Protein AF-A0A0A0LK55-F1 (afdb_monomer_lite)

InterPro domains:
  IPR020101 Cytochrome b-c1 complex subunit 8, plants [PF10890] (1-71)
  IPR020101 Cytochrome b-c1 complex subunit 8, plants [PTHR34559] (1-92)
  IPR036642 Cytochrome b-c1 complex subunit 8 superfamily [G3DSA:1.20.5.210] (2-75)

Organism: Cucumis sativus (NCBI:txid3659)

Structure (mmCIF, N/CA/C/O backbone):
data_AF-A0A0A0LK55-F1
#
_entry.id   AF-A0A0A0LK55-F1
#
loop_
_atom_site.group_PDB
_atom_site.id
_atom_site.type_symbol
_atom_site.label_atom_id
_atom_site.label_alt_id
_atom_site.label_comp_id
_atom_site.label_asym_id
_atom_site.label_entity_id
_atom_site.label_seq_id
_atom_site.pdbx_PDB_ins_code
_atom_site.Cartn_x
_atom_site.Cartn_y
_atom_site.Cartn_z
_atom_site.occupancy
_atom_site.B_iso_or_equiv
_atom_site.auth_seq_id
_atom_site.auth_comp_id
_atom_site.auth_asym_id
_atom_site.auth_atom_id
_atom_site.pdbx_PDB_model_num
ATOM 1 N N . MET A 1 1 ? -29.535 18.778 6.881 1.00 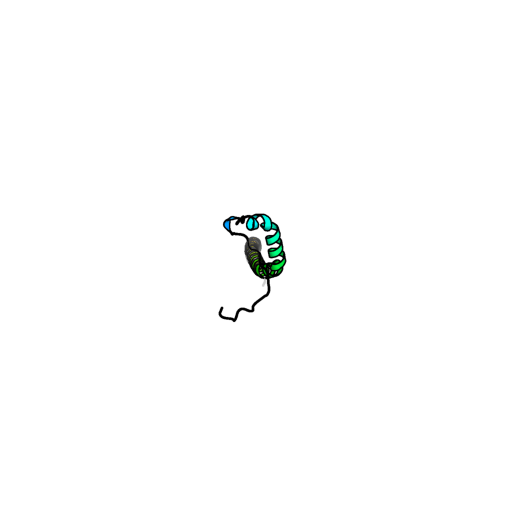51.69 1 MET A N 1
ATOM 2 C CA . MET A 1 1 ? -30.158 17.448 7.071 1.00 51.69 1 MET A CA 1
ATOM 3 C C . MET A 1 1 ? -31.466 17.625 7.838 1.00 51.69 1 MET A C 1
ATOM 5 O O . MET A 1 1 ? -31.430 17.706 9.052 1.00 51.69 1 MET A O 1
ATOM 9 N N . GLY A 1 2 ? -32.597 17.781 7.145 1.00 60.50 2 GLY A N 1
ATOM 10 C CA . GLY A 1 2 ? -33.902 18.103 7.753 1.00 60.50 2 GLY A CA 1
ATOM 11 C C . GLY A 1 2 ? -34.916 16.962 7.660 1.00 60.50 2 GLY A C 1
ATOM 12 O O . GLY A 1 2 ? -36.059 17.197 7.293 1.00 60.50 2 GLY A O 1
ATOM 13 N N . LYS A 1 3 ? -34.494 15.715 7.893 1.00 73.94 3 LYS A N 1
ATOM 14 C CA . LYS A 1 3 ? -35.402 14.556 7.896 1.00 73.94 3 LYS A CA 1
ATOM 15 C C . LYS A 1 3 ? -35.888 14.303 9.322 1.00 73.94 3 LYS A C 1
ATOM 17 O O . LYS A 1 3 ? -35.091 14.403 10.253 1.00 73.94 3 LYS A O 1
ATOM 22 N N . GLN A 1 4 ? -37.174 13.981 9.469 1.00 79.94 4 GLN A N 1
ATOM 23 C CA . GLN A 1 4 ? -37.812 13.681 10.752 1.00 79.94 4 GLN A CA 1
ATOM 24 C C . GLN A 1 4 ? -36.985 12.630 11.519 1.00 79.94 4 GLN A C 1
ATOM 26 O O . GLN A 1 4 ? -36.777 11.532 10.991 1.00 79.94 4 GLN A O 1
ATOM 31 N N . PRO A 1 5 ? -36.485 12.933 12.729 1.00 79.69 5 PRO A N 1
ATOM 32 C CA . PRO A 1 5 ? -35.711 11.968 13.495 1.00 79.69 5 PRO A CA 1
ATOM 33 C C . PRO A 1 5 ? -36.614 10.811 13.934 1.00 79.69 5 PRO A C 1
ATOM 35 O O . PRO A 1 5 ? -37.642 11.011 14.585 1.00 79.69 5 PRO A O 1
ATOM 38 N N . VAL A 1 6 ? -36.224 9.588 13.577 1.00 85.06 6 VAL A N 1
ATOM 39 C CA . VAL A 1 6 ? -36.891 8.363 14.031 1.00 85.06 6 VAL A CA 1
ATOM 40 C C . VAL A 1 6 ? -36.519 8.134 15.495 1.00 85.06 6 VAL A C 1
ATOM 42 O O . VAL A 1 6 ? -35.340 8.032 15.835 1.00 85.06 6 VAL A O 1
ATOM 45 N N . ARG A 1 7 ? -37.518 8.087 16.384 1.00 80.69 7 ARG A N 1
ATOM 46 C CA . ARG A 1 7 ? -37.291 7.871 17.819 1.00 80.69 7 ARG A CA 1
ATOM 47 C C . ARG A 1 7 ? -36.903 6.417 18.074 1.00 80.69 7 ARG A C 1
ATOM 49 O O . ARG A 1 7 ? -37.715 5.520 17.877 1.00 80.69 7 ARG A O 1
ATOM 56 N N . MET A 1 8 ? -35.675 6.199 18.538 1.00 86.06 8 MET A N 1
ATOM 57 C CA . MET A 1 8 ? -35.177 4.881 18.935 1.00 86.06 8 MET A CA 1
ATOM 58 C C . MET A 1 8 ? -35.250 4.732 20.457 1.00 86.06 8 MET A C 1
ATOM 60 O O . MET A 1 8 ? -34.848 5.634 21.191 1.00 86.06 8 MET A O 1
ATOM 64 N N . LYS A 1 9 ? -35.768 3.600 20.945 1.00 84.00 9 LYS A N 1
ATOM 65 C CA . LYS A 1 9 ? -35.717 3.249 22.371 1.00 84.00 9 LYS A CA 1
ATOM 66 C C . LYS A 1 9 ? -34.337 2.666 22.681 1.00 84.00 9 LYS A C 1
ATOM 68 O O . LYS A 1 9 ? -34.135 1.466 22.532 1.00 84.00 9 LYS A O 1
ATOM 73 N N . ALA A 1 10 ? -33.397 3.518 23.078 1.00 86.00 10 ALA A N 1
ATOM 74 C CA . ALA A 1 10 ? -32.060 3.112 23.500 1.00 86.00 10 ALA A CA 1
ATOM 75 C C . ALA A 1 10 ? -31.652 3.861 24.772 1.00 86.00 10 ALA A C 1
ATOM 77 O O . ALA A 1 10 ? -31.962 5.041 24.932 1.00 86.00 10 ALA A O 1
ATOM 78 N N . VAL A 1 11 ? -30.947 3.169 25.663 1.00 87.38 11 VAL A N 1
ATOM 79 C CA . VAL A 1 11 ? -30.311 3.772 26.837 1.00 87.38 11 VAL A CA 1
ATOM 80 C C . VAL A 1 11 ? -28.843 3.988 26.488 1.00 87.38 11 VAL A C 1
ATOM 82 O O . VAL A 1 11 ? -28.141 3.032 26.167 1.00 87.38 11 VAL A O 1
ATOM 85 N N . VAL A 1 12 ? -28.391 5.242 26.506 1.00 85.50 12 VAL A N 1
ATOM 86 C CA . VAL A 1 12 ? -27.007 5.608 26.180 1.00 85.50 12 VAL A CA 1
ATOM 87 C C . VAL A 1 12 ? -26.335 6.126 27.442 1.00 85.50 12 VAL A C 1
ATOM 89 O O . VAL A 1 12 ? -26.733 7.156 27.983 1.00 85.50 12 VAL A O 1
ATOM 92 N N . TYR A 1 13 ? -25.308 5.415 27.899 1.00 88.44 13 TYR A N 1
ATOM 93 C CA . TYR A 1 13 ? -24.445 5.864 28.985 1.00 88.44 13 TYR A CA 1
ATOM 94 C C . TYR A 1 13 ? -23.269 6.637 28.393 1.00 88.44 13 TYR A C 1
ATOM 96 O O . TYR A 1 13 ? -22.571 6.136 27.512 1.00 88.44 13 TYR A O 1
ATOM 104 N N . ALA A 1 14 ? -23.049 7.857 28.874 1.00 84.69 14 ALA A N 1
ATOM 105 C CA . ALA A 1 14 ? -21.940 8.701 28.455 1.00 84.69 14 ALA A CA 1
ATOM 106 C C . ALA A 1 14 ? -21.161 9.186 29.680 1.00 84.69 14 ALA A C 1
ATOM 108 O O . ALA A 1 14 ? -21.740 9.440 30.735 1.00 84.69 14 ALA A O 1
ATOM 109 N N . LEU A 1 15 ? -19.844 9.319 29.521 1.00 86.38 15 LEU A N 1
ATOM 110 C CA . LEU A 1 15 ? -18.957 9.885 30.533 1.00 86.38 15 LEU A CA 1
ATOM 111 C C . LEU A 1 15 ? -18.588 11.320 30.145 1.00 86.38 15 LEU A C 1
ATOM 113 O O . LEU A 1 15 ? -18.508 11.640 28.958 1.00 86.38 15 LEU A O 1
ATOM 117 N N . SER A 1 16 ? -18.337 12.171 31.140 1.00 87.94 16 SER A N 1
ATOM 118 C CA . SER A 1 16 ? -17.879 13.542 30.902 1.00 87.94 16 SER A CA 1
ATOM 119 C C . SER A 1 16 ? -16.559 13.544 30.115 1.00 87.94 16 SER A C 1
ATOM 121 O O . SER A 1 16 ? -15.640 12.803 30.483 1.00 87.94 16 SER A O 1
ATOM 123 N N . PRO A 1 17 ? -16.415 14.390 29.076 1.00 78.56 17 PRO A N 1
ATOM 124 C CA . PRO A 1 17 ? -15.214 14.420 28.238 1.00 78.56 17 PRO A CA 1
ATOM 125 C C . PRO A 1 17 ? -13.950 14.809 29.019 1.00 78.56 17 PRO A C 1
ATOM 127 O O . PRO A 1 17 ? -12.848 14.464 28.609 1.00 78.56 17 PRO A O 1
ATOM 130 N N . PHE A 1 18 ? -14.093 15.461 30.178 1.00 82.62 18 PHE A N 1
ATOM 131 C CA . PHE A 1 18 ? -12.978 15.826 31.060 1.00 82.62 18 PHE A CA 1
ATOM 132 C C . PHE A 1 18 ? -12.427 14.653 31.884 1.00 82.62 18 PHE A C 1
ATOM 134 O O . PHE A 1 18 ? -11.345 14.758 32.451 1.00 82.62 18 PHE A O 1
ATOM 141 N N . GLN A 1 19 ? -13.160 13.537 31.955 1.00 81.12 19 GLN A N 1
ATOM 142 C CA . GLN A 1 19 ? -12.739 12.311 32.644 1.00 81.12 19 GLN A CA 1
ATOM 143 C C . GLN A 1 19 ? -12.225 11.241 31.669 1.00 81.12 19 GLN A C 1
ATOM 145 O O . GLN A 1 19 ? -11.719 10.201 32.087 1.00 81.12 19 GLN A O 1
ATOM 150 N N . GLN A 1 20 ? -12.352 11.479 30.362 1.00 83.94 20 GLN A N 1
ATOM 151 C CA . GLN A 1 20 ? -11.928 10.554 29.319 1.00 83.94 20 GLN A CA 1
ATOM 152 C C . GLN A 1 20 ? -10.513 10.889 28.845 1.00 83.94 20 GLN A C 1
ATOM 154 O O . GLN A 1 20 ? -10.158 12.044 28.615 1.00 83.94 20 GLN A O 1
ATOM 159 N N . LYS A 1 21 ? -9.685 9.863 28.644 1.00 76.00 21 LYS A N 1
ATOM 160 C CA . LYS A 1 21 ? -8.320 10.042 28.142 1.00 76.00 21 LYS A CA 1
ATOM 161 C C . LYS A 1 21 ? -8.337 10.242 26.620 1.00 76.00 21 LYS A C 1
ATOM 163 O O . LYS A 1 21 ? -8.287 9.274 25.863 1.00 76.00 21 LYS A O 1
ATOM 168 N N . ILE A 1 22 ? -8.370 11.510 26.205 1.00 72.56 22 ILE A N 1
ATOM 169 C CA . ILE A 1 22 ? -8.627 12.002 24.834 1.00 72.56 22 ILE A CA 1
ATOM 170 C C . ILE A 1 22 ? -7.715 11.365 23.763 1.00 72.56 22 ILE A C 1
ATOM 172 O O . ILE A 1 22 ? -8.152 11.144 22.638 1.00 72.56 22 ILE A O 1
ATOM 176 N N . MET A 1 23 ? -6.461 11.028 24.092 1.00 75.69 23 MET A N 1
ATOM 177 C CA . MET A 1 23 ? -5.453 10.638 23.087 1.00 75.69 23 MET A CA 1
ATOM 178 C C . MET A 1 23 ? -5.015 9.164 23.109 1.00 75.69 23 MET A C 1
ATOM 180 O O . MET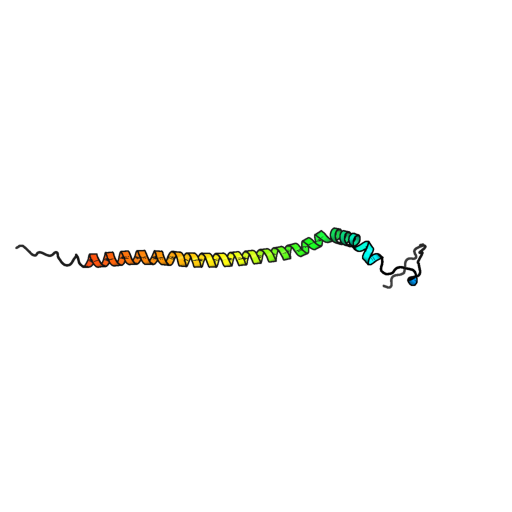 A 1 23 ? -4.153 8.775 22.323 1.00 75.69 23 MET A O 1
ATOM 184 N N . SER A 1 24 ? -5.585 8.309 23.965 1.00 71.81 24 SER A N 1
ATOM 185 C CA . SER A 1 24 ? -5.112 6.910 24.088 1.00 71.81 24 SER A CA 1
ATOM 186 C C . SER A 1 24 ? -5.388 6.064 22.844 1.00 71.81 24 SER A C 1
ATOM 188 O O . SER A 1 24 ? -4.569 5.231 22.466 1.00 71.81 24 SER A O 1
ATOM 190 N N . GLY A 1 25 ? -6.538 6.283 22.200 1.00 70.69 25 GLY A N 1
ATOM 191 C CA . GLY A 1 25 ? -6.996 5.470 21.068 1.00 70.69 25 GLY A CA 1
ATOM 192 C C . GLY A 1 25 ? -6.264 5.740 19.750 1.00 70.69 25 GLY A C 1
ATOM 193 O O . GLY A 1 25 ? -6.444 4.996 18.785 1.00 70.69 25 GLY A O 1
ATOM 194 N N . LEU A 1 26 ? -5.448 6.799 19.683 1.00 72.12 26 LEU A N 1
ATOM 195 C CA . LEU A 1 26 ? -4.651 7.089 18.492 1.00 72.12 26 LEU A CA 1
ATOM 196 C C . LEU A 1 26 ? -3.360 6.264 18.470 1.00 72.12 26 LEU A C 1
ATOM 198 O O . LEU A 1 26 ? -2.978 5.784 17.413 1.00 72.12 26 LEU A O 1
ATOM 202 N N . TRP A 1 27 ? -2.736 6.045 19.631 1.00 75.25 27 TRP A N 1
ATOM 203 C CA . TRP A 1 27 ? -1.453 5.344 19.727 1.00 75.25 27 TRP A CA 1
ATOM 204 C C . TRP A 1 27 ? -1.595 3.838 19.966 1.00 75.25 27 TRP A C 1
ATOM 206 O O . TRP A 1 27 ? -0.856 3.057 19.374 1.00 75.25 27 TRP A O 1
ATOM 216 N N . ASN A 1 28 ? -2.577 3.418 20.769 1.00 71.62 28 ASN A N 1
ATOM 217 C CA . ASN A 1 28 ? -2.757 2.003 21.114 1.00 71.62 28 ASN A CA 1
ATOM 218 C C . ASN A 1 28 ? -3.317 1.157 19.955 1.00 71.62 28 ASN A C 1
ATOM 220 O O . ASN A 1 28 ? -3.019 -0.030 19.869 1.00 71.62 28 ASN A O 1
ATOM 224 N N . ASP A 1 29 ? -4.067 1.767 19.031 1.00 72.44 29 ASP A N 1
ATOM 225 C CA . ASP A 1 29 ? -4.749 1.051 17.941 1.00 72.44 29 ASP A CA 1
ATOM 226 C C . ASP A 1 29 ? -4.090 1.239 16.567 1.00 72.44 29 ASP A C 1
ATOM 228 O O . ASP A 1 29 ? -4.671 0.864 15.548 1.00 72.44 29 ASP A O 1
ATOM 232 N N . LEU A 1 30 ? -2.902 1.849 16.500 1.00 75.69 30 LEU A N 1
ATOM 233 C CA . LEU A 1 30 ? -2.226 2.150 15.232 1.00 75.69 30 LEU A CA 1
ATOM 234 C C . LEU A 1 30 ? -2.022 0.887 14.395 1.00 75.69 30 LEU A C 1
ATOM 236 O O . LEU A 1 30 ? -2.460 0.833 13.250 1.00 75.69 30 LEU A O 1
ATOM 240 N N . SER A 1 31 ? -1.425 -0.149 14.986 1.00 74.75 31 SER A N 1
ATOM 241 C CA . SER A 1 31 ? -1.126 -1.401 14.281 1.00 74.75 31 SER A CA 1
ATOM 242 C C . SER A 1 31 ? -2.397 -2.100 13.775 1.00 74.75 31 SER A C 1
ATOM 244 O O . SER A 1 31 ? -2.485 -2.465 12.602 1.00 74.75 31 SER A O 1
ATOM 246 N N . GLY A 1 32 ? -3.434 -2.190 14.618 1.00 76.62 32 GLY A N 1
ATOM 247 C CA . GLY A 1 32 ? -4.716 -2.794 14.240 1.00 76.62 32 GLY A CA 1
ATOM 248 C C . GLY A 1 32 ? -5.441 -2.018 13.135 1.00 76.62 32 GLY A C 1
ATOM 249 O O . GLY A 1 32 ? -5.910 -2.609 12.162 1.00 76.62 32 GLY A O 1
ATOM 250 N N . LYS A 1 33 ? -5.473 -0.681 13.225 1.00 75.81 33 LYS A N 1
ATOM 251 C CA . LYS A 1 33 ? -6.097 0.190 12.213 1.00 75.81 33 LYS A CA 1
ATOM 252 C C . LYS A 1 33 ? -5.327 0.195 10.893 1.00 75.81 33 LYS A C 1
ATOM 254 O O . LYS A 1 33 ? -5.948 0.294 9.838 1.00 75.81 33 LYS A O 1
ATOM 259 N N . ILE A 1 34 ? -4.001 0.074 10.929 1.00 80.25 34 ILE A N 1
ATOM 260 C CA . ILE A 1 34 ? -3.167 -0.057 9.728 1.00 80.25 34 ILE A CA 1
ATOM 261 C C . ILE A 1 34 ? -3.455 -1.388 9.033 1.00 80.25 34 ILE A C 1
ATOM 263 O O . ILE A 1 34 ? -3.696 -1.394 7.829 1.00 80.25 34 ILE A O 1
ATOM 267 N N . HIS A 1 35 ? -3.495 -2.499 9.774 1.00 75.44 35 HIS A N 1
ATOM 268 C CA . HIS A 1 35 ? -3.786 -3.808 9.190 1.00 75.44 35 HIS A CA 1
ATOM 269 C C . HIS A 1 35 ? -5.171 -3.850 8.532 1.00 75.44 35 HIS A C 1
ATOM 271 O O . HIS A 1 35 ? -5.310 -4.325 7.406 1.00 75.44 35 HIS A O 1
ATOM 277 N N . HIS A 1 36 ? -6.180 -3.272 9.186 1.00 76.62 36 HIS A N 1
ATOM 278 C CA . HIS A 1 36 ? -7.527 -3.148 8.631 1.00 76.62 36 HIS A CA 1
ATOM 279 C C . HIS A 1 36 ? -7.546 -2.308 7.345 1.00 76.62 36 HIS A C 1
ATOM 281 O O . HIS A 1 36 ? -8.065 -2.738 6.325 1.00 76.62 36 HIS A O 1
ATOM 287 N N . LYS A 1 37 ? -6.890 -1.141 7.338 1.00 79.62 37 LYS A N 1
ATOM 288 C CA . LYS A 1 37 ? -6.837 -0.270 6.152 1.00 79.62 37 LYS A CA 1
ATOM 289 C C . LYS A 1 37 ? -6.064 -0.882 4.989 1.00 79.62 37 LYS A C 1
ATOM 291 O O . LYS A 1 37 ? -6.435 -0.688 3.838 1.00 79.62 37 LYS A O 1
ATOM 296 N N . ILE A 1 38 ? -4.988 -1.611 5.268 1.00 79.69 38 ILE A N 1
ATOM 297 C CA . ILE A 1 38 ? -4.209 -2.281 4.225 1.00 79.69 38 ILE A CA 1
ATOM 298 C C . ILE A 1 38 ? -5.003 -3.463 3.664 1.00 79.69 38 ILE A C 1
ATOM 300 O O . ILE A 1 38 ? -5.117 -3.582 2.449 1.00 79.69 38 ILE A O 1
ATOM 304 N N . SER A 1 39 ? -5.594 -4.302 4.517 1.00 76.50 39 SER A N 1
ATOM 305 C CA . SER A 1 39 ? -6.363 -5.475 4.073 1.00 76.50 39 SER A CA 1
ATOM 306 C C . SER A 1 39 ? -7.654 -5.122 3.329 1.00 76.50 39 SER A C 1
ATOM 308 O O . SER A 1 39 ? -8.046 -5.859 2.430 1.00 76.50 39 SER A O 1
ATOM 310 N N . GLU A 1 40 ? -8.282 -3.982 3.617 1.00 77.25 40 GLU A N 1
ATOM 311 C CA . GLU A 1 40 ? -9.478 -3.537 2.891 1.00 77.25 40 GLU A CA 1
ATOM 312 C C . GLU A 1 40 ? -9.157 -2.840 1.565 1.00 77.25 40 GLU A C 1
ATOM 314 O O . GLU A 1 40 ? -9.918 -2.951 0.605 1.00 77.25 40 GLU A O 1
ATOM 319 N N . ASN A 1 41 ? -8.029 -2.127 1.477 1.00 84.06 41 ASN A N 1
ATOM 320 C CA . ASN A 1 41 ? -7.721 -1.274 0.327 1.00 84.06 41 ASN A CA 1
ATOM 321 C C . ASN A 1 41 ? -6.568 -1.771 -0.556 1.00 84.06 41 ASN A C 1
ATOM 323 O O . ASN A 1 41 ? -6.252 -1.095 -1.538 1.00 84.06 41 ASN A O 1
ATOM 327 N N . TRP A 1 42 ? -5.942 -2.919 -0.270 1.00 86.69 42 TRP A N 1
ATOM 328 C CA . TRP A 1 42 ? -4.776 -3.386 -1.038 1.00 86.69 42 TRP A CA 1
ATOM 329 C C . TRP A 1 42 ? -5.069 -3.553 -2.532 1.00 86.69 42 TRP A C 1
ATOM 331 O O . TRP A 1 42 ? -4.222 -3.203 -3.349 1.00 86.69 42 TRP A O 1
ATOM 341 N N . ILE A 1 43 ? -6.265 -4.031 -2.904 1.00 86.06 43 ILE A N 1
ATOM 342 C CA . ILE A 1 43 ? -6.621 -4.237 -4.314 1.00 86.06 43 ILE A CA 1
ATOM 343 C C . ILE A 1 43 ? -6.748 -2.896 -5.047 1.00 86.06 43 ILE A C 1
ATOM 345 O O . ILE A 1 43 ? -6.257 -2.742 -6.163 1.00 86.06 43 ILE A O 1
ATOM 349 N N . SER A 1 44 ? -7.335 -1.894 -4.387 1.00 84.81 44 SER A N 1
ATOM 350 C CA . SER A 1 44 ? -7.461 -0.536 -4.915 1.00 84.81 44 SER A CA 1
ATOM 351 C C . SER A 1 44 ? -6.095 0.141 -5.016 1.00 84.81 44 SER A C 1
ATOM 353 O O . SER A 1 44 ? -5.819 0.829 -5.995 1.00 84.81 44 SER A O 1
ATOM 355 N N . ALA A 1 45 ? -5.215 -0.085 -4.037 1.00 87.62 45 ALA A N 1
ATOM 356 C CA . ALA A 1 45 ? -3.845 0.412 -4.066 1.00 87.62 45 ALA A CA 1
ATOM 357 C C . ALA A 1 45 ? -3.038 -0.231 -5.204 1.00 87.62 45 ALA A C 1
ATOM 359 O O . ALA A 1 45 ? -2.370 0.479 -5.952 1.00 87.62 45 ALA A O 1
ATOM 360 N N . ALA A 1 46 ? -3.146 -1.549 -5.385 1.00 89.19 46 ALA A N 1
ATOM 361 C CA . ALA A 1 46 ? -2.497 -2.261 -6.479 1.00 89.19 46 ALA A CA 1
ATOM 362 C C . ALA A 1 46 ? -2.977 -1.732 -7.837 1.00 89.19 46 ALA A C 1
ATOM 364 O O . ALA A 1 46 ? -2.161 -1.343 -8.664 1.00 89.19 46 ALA A O 1
ATOM 365 N N . LEU A 1 47 ? -4.290 -1.604 -8.037 1.00 90.75 47 LEU A N 1
ATOM 366 C CA . LEU A 1 47 ? -4.857 -1.142 -9.303 1.00 90.75 47 LEU A CA 1
ATOM 367 C C . LEU A 1 47 ? -4.412 0.281 -9.686 1.00 90.75 47 LEU A C 1
ATOM 369 O O . LEU A 1 47 ? -4.254 0.572 -10.870 1.00 90.75 47 LEU A O 1
ATOM 373 N N . LEU A 1 48 ? -4.158 1.149 -8.704 1.00 91.25 48 LEU A N 1
ATOM 374 C CA . LEU A 1 48 ? -3.632 2.495 -8.946 1.00 91.25 48 LEU A CA 1
ATOM 375 C C . LEU A 1 48 ? -2.113 2.515 -9.175 1.00 91.25 48 LEU A C 1
ATOM 377 O O . LEU A 1 48 ? -1.632 3.253 -10.033 1.00 91.25 48 LEU A O 1
ATOM 381 N N . ILE A 1 49 ? -1.347 1.718 -8.427 1.00 94.19 49 ILE A N 1
ATOM 382 C CA . ILE A 1 49 ? 0.124 1.748 -8.462 1.00 94.19 49 ILE A CA 1
ATOM 383 C C . ILE A 1 49 ? 0.676 0.947 -9.650 1.00 94.19 49 ILE A C 1
ATOM 385 O O . ILE A 1 49 ? 1.654 1.366 -10.273 1.00 94.19 49 ILE A O 1
ATOM 389 N N . THR A 1 50 ? 0.046 -0.171 -10.015 1.00 94.31 50 THR A N 1
ATOM 390 C CA . THR A 1 50 ? 0.474 -1.054 -11.110 1.00 94.31 50 THR A CA 1
ATOM 391 C C . THR A 1 50 ? 0.695 -0.328 -12.448 1.00 94.31 50 THR A C 1
ATOM 393 O O . THR A 1 50 ? 1.784 -0.481 -13.006 1.00 94.31 50 THR A O 1
ATOM 396 N N . PRO A 1 51 ? -0.238 0.487 -12.984 1.00 94.50 51 PRO A N 1
ATOM 397 C CA . PRO A 1 51 ? -0.018 1.180 -14.258 1.00 94.50 51 PRO A CA 1
ATOM 398 C C . PRO A 1 51 ? 1.070 2.263 -14.180 1.00 94.50 51 PRO A C 1
ATOM 400 O O . PRO A 1 51 ? 1.787 2.495 -15.156 1.00 94.50 51 PRO A O 1
ATOM 403 N N . VAL A 1 52 ? 1.250 2.897 -13.018 1.00 95.94 52 VAL A N 1
ATOM 404 C CA . VAL A 1 52 ? 2.293 3.915 -12.805 1.00 95.94 52 VAL A CA 1
ATOM 405 C C . VAL A 1 52 ? 3.679 3.270 -12.823 1.00 95.94 52 VAL A C 1
ATOM 407 O O . VAL A 1 52 ? 4.564 3.705 -13.557 1.00 95.94 52 VAL A O 1
ATOM 410 N N . VAL A 1 53 ? 3.863 2.185 -12.070 1.00 95.31 53 VAL A N 1
ATOM 411 C CA . VAL A 1 53 ? 5.138 1.454 -12.033 1.00 95.31 53 VAL A CA 1
ATOM 412 C C . VAL A 1 53 ? 5.423 0.779 -13.378 1.00 95.31 53 VAL A C 1
ATOM 414 O O . VAL A 1 53 ? 6.559 0.807 -13.856 1.00 95.31 53 VAL A O 1
ATOM 417 N N . GLY A 1 54 ? 4.402 0.219 -14.032 1.00 94.75 54 GLY A N 1
ATOM 418 C CA . GLY A 1 54 ? 4.540 -0.428 -15.338 1.00 94.75 54 GLY A CA 1
ATOM 419 C C . GLY A 1 54 ? 4.964 0.544 -16.440 1.00 94.75 54 GLY A C 1
ATOM 420 O O . GLY A 1 54 ? 5.918 0.277 -17.167 1.00 94.75 54 GLY A O 1
ATOM 421 N N . SER A 1 55 ? 4.318 1.708 -16.533 1.00 96.00 55 SER A N 1
ATOM 422 C CA . SER A 1 55 ? 4.690 2.733 -17.519 1.00 96.00 55 SER A CA 1
ATOM 423 C C . SER A 1 55 ? 6.086 3.303 -17.261 1.00 96.00 55 SER A C 1
ATOM 425 O O . SER A 1 55 ? 6.882 3.424 -18.193 1.00 96.00 55 SER A O 1
ATOM 427 N N . TYR A 1 56 ? 6.426 3.575 -15.999 1.00 96.31 56 TYR A N 1
ATOM 428 C CA . TYR A 1 56 ? 7.752 4.062 -15.627 1.00 96.31 56 TYR A CA 1
ATOM 429 C C . TYR A 1 56 ? 8.857 3.070 -16.008 1.00 96.31 56 TYR A C 1
ATOM 431 O O . TYR A 1 56 ? 9.834 3.442 -16.658 1.00 96.31 56 TYR A O 1
ATOM 439 N N . THR A 1 57 ? 8.694 1.796 -15.652 1.00 95.88 57 THR A N 1
ATOM 440 C CA . THR A 1 57 ? 9.689 0.758 -15.959 1.00 95.88 57 THR A CA 1
ATOM 441 C C . THR A 1 57 ? 9.820 0.524 -17.465 1.00 95.88 57 THR A C 1
ATOM 443 O O . THR A 1 57 ? 10.943 0.451 -17.967 1.00 95.88 57 THR A O 1
ATOM 446 N N . TYR A 1 58 ? 8.708 0.500 -18.206 1.00 95.44 58 TYR A N 1
ATOM 447 C CA . TYR A 1 58 ? 8.709 0.359 -19.664 1.00 95.44 58 TYR A CA 1
ATOM 448 C C . TYR A 1 58 ? 9.477 1.488 -20.368 1.00 95.44 58 TYR A C 1
ATOM 450 O O . TYR A 1 58 ? 10.339 1.223 -21.207 1.00 95.44 58 TYR A O 1
ATOM 458 N N . VAL A 1 59 ? 9.213 2.748 -20.004 1.00 96.00 59 VAL A N 1
ATOM 459 C CA . VAL A 1 59 ? 9.876 3.911 -20.619 1.00 96.00 59 VAL A CA 1
ATOM 460 C C . VAL A 1 59 ? 11.383 3.883 -20.371 1.00 96.00 59 VAL A C 1
ATOM 462 O O . VAL A 1 59 ? 12.162 4.150 -21.286 1.00 96.00 59 VAL A O 1
ATOM 465 N N . GLN A 1 60 ? 11.812 3.533 -19.158 1.00 93.25 60 GLN A N 1
ATOM 466 C CA . GLN A 1 60 ? 13.238 3.464 -18.840 1.00 93.25 60 GLN A CA 1
ATOM 467 C C . GLN A 1 60 ? 13.938 2.362 -19.640 1.00 93.25 60 GLN A C 1
ATOM 469 O O . GLN A 1 60 ? 14.971 2.618 -20.258 1.00 93.25 60 GLN A O 1
ATOM 474 N N . GLN A 1 61 ? 13.327 1.178 -19.736 1.00 92.44 61 GLN A N 1
ATOM 475 C CA . GLN A 1 61 ? 13.854 0.089 -20.561 1.00 92.44 61 GLN A CA 1
ATOM 476 C C . GLN A 1 61 ? 13.938 0.467 -22.044 1.00 92.44 61 GLN A C 1
ATOM 478 O O . GLN A 1 61 ? 14.911 0.123 -22.714 1.00 92.44 61 GLN A O 1
ATOM 483 N N . TYR A 1 62 ? 12.938 1.176 -22.570 1.00 92.75 62 TYR A N 1
ATOM 484 C CA . TYR A 1 62 ? 12.948 1.636 -23.957 1.00 92.75 62 TYR A CA 1
ATOM 485 C C . TYR A 1 62 ? 14.116 2.600 -24.219 1.00 92.75 62 TYR A C 1
ATOM 487 O O . TYR A 1 62 ? 14.902 2.385 -25.143 1.00 92.75 62 TYR A O 1
ATOM 495 N N . LYS A 1 63 ? 14.299 3.600 -23.349 1.00 93.75 63 LYS A N 1
ATOM 496 C CA . LYS A 1 63 ? 15.393 4.580 -23.458 1.00 93.75 63 LYS A CA 1
ATOM 497 C C . LYS A 1 63 ? 16.774 3.931 -23.378 1.00 93.75 63 LYS A C 1
ATOM 499 O O . LYS A 1 63 ? 17.699 4.341 -24.079 1.00 93.75 63 LYS A O 1
ATOM 504 N N . GLU A 1 64 ? 16.939 2.926 -22.524 1.00 90.69 64 GLU A N 1
ATOM 505 C CA . GLU A 1 64 ? 18.199 2.189 -22.406 1.00 90.69 64 GLU A CA 1
ATOM 506 C C . GLU A 1 64 ? 18.502 1.363 -23.658 1.00 90.69 64 GLU A C 1
ATOM 508 O O . GLU A 1 64 ? 19.632 1.399 -24.154 1.00 90.69 64 GLU A O 1
ATOM 513 N N . LYS A 1 65 ? 17.495 0.680 -24.214 1.00 90.56 65 LYS A N 1
ATOM 514 C CA . LYS A 1 65 ? 17.627 -0.067 -25.473 1.00 90.56 65 LYS A CA 1
ATOM 515 C C . LYS A 1 65 ? 18.018 0.849 -26.627 1.00 90.56 65 LYS A C 1
ATOM 517 O O . LYS A 1 65 ? 18.949 0.534 -27.360 1.00 90.56 65 LYS A O 1
ATOM 522 N N . GLU A 1 66 ? 17.375 2.004 -26.752 1.00 84.00 66 GLU A N 1
ATOM 523 C CA . GLU A 1 66 ? 17.686 2.989 -27.790 1.00 84.00 66 GLU A CA 1
ATOM 524 C C . GLU A 1 66 ? 19.124 3.520 -27.652 1.00 84.00 66 GLU A C 1
ATOM 526 O O . GLU A 1 66 ? 19.904 3.510 -28.609 1.00 84.00 66 GLU A O 1
ATOM 531 N N . LYS A 1 67 ? 19.544 3.863 -26.427 1.00 85.62 67 LYS A N 1
ATOM 532 C CA . LYS A 1 67 ? 20.922 4.284 -26.129 1.00 85.62 67 LYS A CA 1
ATOM 533 C C . LYS A 1 67 ? 21.957 3.218 -26.504 1.00 85.62 67 LYS A C 1
ATOM 535 O O . LYS A 1 67 ? 23.026 3.566 -27.013 1.00 85.62 67 LYS A O 1
ATOM 540 N N . LEU A 1 68 ? 21.679 1.941 -26.243 1.00 85.25 68 LEU A N 1
ATOM 541 C CA . LEU A 1 68 ? 22.568 0.835 -26.609 1.00 85.25 68 LEU A CA 1
ATOM 542 C C . LEU A 1 68 ? 22.602 0.604 -28.123 1.00 85.25 68 LEU A C 1
ATOM 544 O O . LEU A 1 68 ? 23.690 0.438 -28.676 1.00 85.25 68 LEU A O 1
ATOM 548 N N . SER A 1 69 ? 21.460 0.678 -28.806 1.00 76.88 69 SER A N 1
ATOM 549 C CA . SER A 1 69 ? 21.369 0.546 -30.265 1.00 76.88 69 SER A CA 1
ATOM 550 C C . SER A 1 69 ? 22.163 1.632 -30.992 1.00 76.88 69 SER A C 1
ATOM 552 O O . SER A 1 69 ? 22.943 1.320 -31.892 1.00 76.88 69 SER A O 1
ATOM 554 N N . HIS A 1 70 ? 22.074 2.891 -30.551 1.00 79.50 70 HIS A N 1
ATOM 555 C CA . HIS A 1 70 ? 22.884 3.974 -31.121 1.00 79.50 70 HIS A CA 1
ATOM 556 C C . HIS A 1 70 ? 24.385 3.786 -30.876 1.00 79.50 70 HIS A C 1
ATOM 558 O O . HIS A 1 70 ? 25.198 4.070 -31.757 1.00 79.50 70 HIS A O 1
ATOM 564 N N . ARG A 1 71 ? 24.776 3.279 -29.700 1.00 74.69 71 ARG A N 1
ATOM 565 C CA . ARG A 1 71 ? 26.184 2.965 -29.406 1.00 74.69 71 ARG A CA 1
ATOM 566 C C . ARG A 1 71 ? 26.698 1.809 -30.261 1.00 74.69 71 ARG A C 1
ATOM 568 O O . ARG A 1 71 ? 27.810 1.902 -30.771 1.00 74.69 71 ARG A O 1
ATOM 575 N N . CYS A 1 72 ? 25.897 0.764 -30.455 1.00 66.31 72 CYS A N 1
ATOM 576 C CA . CYS A 1 72 ? 26.249 -0.395 -31.272 1.00 66.31 72 CYS A CA 1
ATOM 577 C C . CYS A 1 72 ? 26.366 -0.025 -32.756 1.00 66.31 72 CYS A C 1
ATOM 579 O O . CYS A 1 72 ? 27.369 -0.351 -33.382 1.00 66.31 72 CYS A O 1
ATOM 581 N N . HIS A 1 73 ? 25.414 0.741 -33.296 1.00 69.88 73 HIS A N 1
ATOM 582 C CA . HIS A 1 73 ? 25.474 1.224 -34.677 1.00 69.88 73 HIS A CA 1
ATOM 583 C C . HIS A 1 73 ? 26.704 2.111 -34.915 1.00 69.88 73 HIS A C 1
ATOM 585 O O . HIS A 1 73 ? 27.448 1.901 -35.871 1.00 69.88 73 HIS A O 1
ATOM 591 N N . LYS A 1 74 ? 26.993 3.039 -33.993 1.00 71.69 74 LYS A N 1
ATOM 592 C CA . LYS A 1 74 ? 28.199 3.878 -34.053 1.00 71.69 74 LYS A CA 1
ATOM 593 C C . LYS A 1 74 ? 29.490 3.055 -33.973 1.00 71.69 74 LYS A C 1
ATOM 595 O O . LYS A 1 74 ? 30.448 3.345 -34.683 1.00 71.69 74 LYS A O 1
ATOM 600 N N . PHE A 1 75 ? 29.518 2.021 -33.134 1.00 68.69 75 PHE A N 1
ATOM 601 C CA . PHE A 1 75 ? 30.662 1.118 -33.013 1.00 68.69 75 PHE A CA 1
ATOM 602 C C . PHE A 1 75 ? 30.839 0.228 -34.252 1.00 68.69 75 PHE A C 1
ATOM 604 O O . PHE A 1 75 ? 31.965 -0.005 -34.683 1.00 68.69 75 PHE A O 1
ATOM 611 N N . HIS A 1 76 ? 29.743 -0.231 -34.858 1.00 58.88 76 HIS A N 1
ATOM 612 C CA . HIS A 1 76 ? 29.766 -1.025 -36.083 1.00 58.88 76 HIS A CA 1
ATOM 613 C C . HIS A 1 76 ? 30.244 -0.199 -37.285 1.00 58.88 76 HIS A C 1
ATOM 615 O O . HIS A 1 76 ? 31.093 -0.678 -38.032 1.00 58.88 76 HIS A O 1
ATOM 621 N N . LEU A 1 77 ? 29.811 1.066 -37.408 1.00 59.25 77 LEU A N 1
ATOM 622 C CA . LEU A 1 77 ? 30.374 2.006 -38.387 1.00 59.25 77 LEU A CA 1
ATOM 623 C C . LEU A 1 77 ? 31.887 2.161 -38.197 1.00 59.25 77 LEU A C 1
ATOM 625 O O . LEU A 1 77 ? 32.650 2.014 -39.144 1.00 59.25 77 LEU A O 1
ATOM 629 N N . HIS A 1 78 ? 32.335 2.396 -36.963 1.00 58.41 78 HIS A N 1
ATOM 630 C CA . HIS A 1 78 ? 33.759 2.574 -36.676 1.00 58.41 78 HIS A CA 1
ATOM 631 C C . HIS A 1 78 ? 34.594 1.297 -36.909 1.00 58.41 78 HIS A C 1
ATOM 633 O O . HIS A 1 78 ? 35.785 1.383 -37.195 1.00 58.41 78 HIS A O 1
ATOM 639 N N . ARG A 1 79 ? 33.990 0.105 -36.812 1.00 57.22 79 ARG A N 1
ATOM 640 C CA . ARG A 1 79 ? 34.644 -1.186 -37.094 1.00 57.22 79 ARG A CA 1
ATOM 641 C C . ARG A 1 79 ? 34.734 -1.496 -38.596 1.00 57.22 79 ARG A C 1
ATOM 643 O O . ARG A 1 79 ? 35.676 -2.171 -38.995 1.00 57.22 79 ARG A O 1
ATOM 650 N N . TRP A 1 80 ? 33.800 -1.008 -39.415 1.00 49.06 80 TRP A N 1
ATOM 651 C CA . TRP A 1 80 ? 33.767 -1.249 -40.867 1.00 49.06 80 TRP A CA 1
ATOM 652 C C . TRP A 1 80 ? 34.634 -0.288 -41.691 1.00 49.06 80 TRP A C 1
ATOM 654 O O . TRP A 1 80 ? 35.166 -0.680 -42.728 1.00 49.06 80 TRP A O 1
ATOM 664 N N . ILE A 1 81 ? 34.832 0.945 -41.217 1.00 54.12 81 ILE A N 1
ATOM 665 C CA . ILE A 1 81 ? 35.658 1.956 -41.897 1.00 54.12 81 ILE A CA 1
ATOM 666 C C . ILE A 1 81 ? 37.103 1.483 -42.199 1.00 54.12 81 ILE A C 1
ATOM 668 O O . ILE A 1 81 ? 37.556 1.725 -43.316 1.00 54.12 81 ILE A O 1
ATOM 672 N N . PRO A 1 82 ? 37.829 0.755 -41.320 1.00 56.19 82 PRO A N 1
ATOM 673 C CA . PRO A 1 82 ? 39.186 0.310 -41.650 1.00 56.19 82 PRO A CA 1
ATOM 674 C C . PRO A 1 82 ? 39.254 -0.869 -4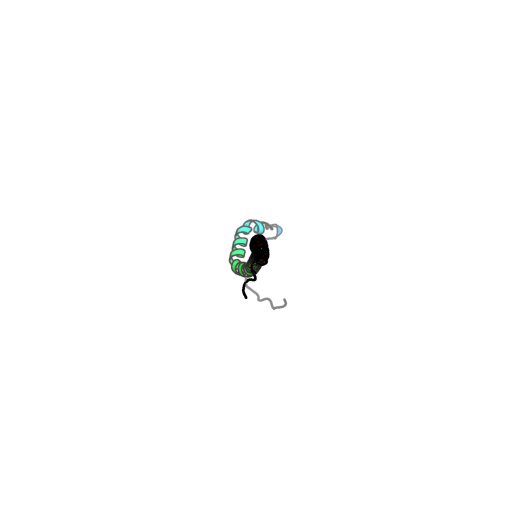2.639 1.00 56.19 82 PRO A C 1
ATOM 676 O O . PRO A 1 82 ? 40.311 -1.094 -43.220 1.00 56.19 82 PRO A O 1
ATOM 679 N N . TYR A 1 83 ? 38.174 -1.627 -42.869 1.00 50.31 83 TYR A N 1
ATOM 680 C CA . TYR A 1 83 ? 38.201 -2.765 -43.807 1.00 50.31 83 TYR A CA 1
ATOM 681 C C . TYR A 1 83 ? 37.882 -2.363 -45.250 1.00 50.31 83 TYR A C 1
ATOM 683 O O . TYR A 1 83 ? 38.387 -2.985 -46.179 1.00 50.31 83 TYR A O 1
ATOM 691 N N . SER A 1 84 ? 37.103 -1.297 -45.449 1.00 47.62 84 SER A N 1
ATOM 692 C CA . SER A 1 84 ? 36.776 -0.804 -46.794 1.00 47.62 84 SER A CA 1
ATOM 693 C C . SER A 1 84 ? 37.923 -0.031 -47.454 1.00 47.62 84 SER A C 1
ATOM 695 O O . SER A 1 84 ? 37.966 0.045 -48.677 1.00 47.62 84 SER A O 1
ATOM 697 N N . PHE A 1 85 ? 38.837 0.550 -46.669 1.00 53.41 85 PHE A N 1
ATOM 698 C CA . PHE A 1 85 ? 39.955 1.342 -47.195 1.00 53.41 85 PHE A CA 1
ATOM 699 C C . PHE A 1 85 ? 41.133 0.462 -47.649 1.00 53.41 85 PHE A C 1
ATOM 701 O O . PHE A 1 85 ? 41.706 0.693 -48.706 1.00 53.41 85 PHE A O 1
ATOM 708 N N . ASN A 1 86 ? 41.430 -0.616 -46.913 1.00 49.81 86 ASN A N 1
ATOM 709 C CA . ASN A 1 86 ? 42.561 -1.499 -47.228 1.00 49.81 86 ASN A CA 1
ATOM 710 C C . ASN A 1 86 ? 42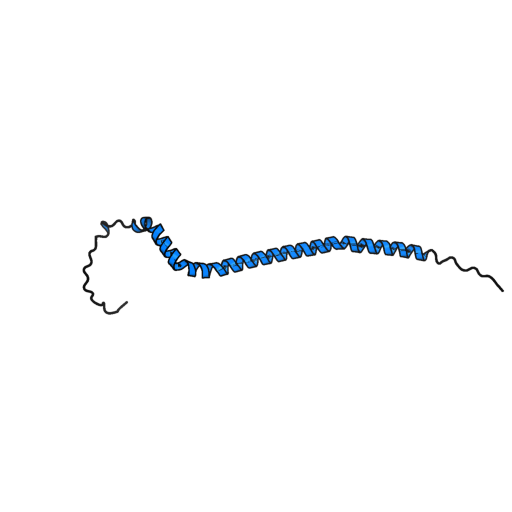.362 -2.338 -48.507 1.00 49.81 86 ASN A C 1
ATOM 712 O O . ASN A 1 86 ? 43.344 -2.713 -49.138 1.00 49.81 86 ASN A O 1
ATOM 716 N N . HIS A 1 87 ? 41.120 -2.633 -48.910 1.00 52.81 87 HIS A N 1
ATOM 717 C CA . HIS A 1 87 ? 40.868 -3.382 -50.150 1.00 52.81 87 HIS A CA 1
ATOM 718 C C . HIS A 1 87 ? 41.024 -2.505 -51.404 1.00 52.81 87 HIS A C 1
ATOM 720 O O . HIS A 1 87 ? 41.492 -2.978 -52.432 1.00 52.81 87 HIS A O 1
ATOM 726 N N . LEU A 1 88 ? 40.689 -1.213 -51.311 1.00 52.16 88 LEU A N 1
ATOM 727 C CA . LEU A 1 88 ? 40.787 -0.275 -52.436 1.00 52.16 88 LEU A CA 1
ATOM 728 C C . LEU A 1 88 ? 42.235 0.141 -52.747 1.00 52.16 88 LEU A C 1
ATOM 730 O O . LEU A 1 88 ? 42.538 0.481 -53.888 1.00 52.16 88 LEU A O 1
ATOM 734 N N . GLU A 1 89 ? 43.137 0.092 -51.764 1.00 51.22 89 GLU A N 1
ATOM 735 C CA . GLU A 1 89 ? 44.549 0.448 -51.961 1.00 51.22 89 GLU A CA 1
ATOM 736 C C . GLU A 1 89 ? 45.353 -0.682 -52.637 1.00 51.22 89 GLU A C 1
ATOM 738 O O . GLU A 1 89 ? 46.242 -0.418 -53.446 1.00 51.22 89 GLU A O 1
ATOM 743 N N . LEU A 1 90 ? 44.982 -1.947 -52.399 1.00 53.81 90 LEU A N 1
ATOM 744 C CA . LEU A 1 90 ? 45.587 -3.110 -53.065 1.00 53.81 90 LEU A CA 1
ATOM 745 C C . LEU A 1 90 ? 45.217 -3.197 -54.558 1.00 53.81 90 LEU A C 1
ATOM 747 O O . LEU A 1 90 ? 46.077 -3.514 -55.383 1.00 53.81 90 LEU A O 1
ATOM 751 N N . ASP A 1 91 ? 43.986 -2.835 -54.927 1.00 51.81 91 ASP A N 1
ATOM 752 C CA . ASP A 1 91 ? 43.522 -2.858 -56.324 1.00 51.81 91 ASP A CA 1
ATOM 753 C C . ASP A 1 91 ? 44.078 -1.674 -57.156 1.00 51.81 91 ASP A C 1
ATOM 755 O O . ASP A 1 91 ? 44.283 -1.781 -58.373 1.00 51.81 91 ASP A O 1
ATOM 759 N N . ALA A 1 92 ? 44.398 -0.548 -56.505 1.00 54.56 92 ALA A N 1
ATOM 760 C CA . ALA A 1 92 ? 45.020 0.614 -57.147 1.00 54.56 92 ALA A CA 1
ATOM 761 C C . ALA A 1 92 ? 46.513 0.396 -57.474 1.00 54.56 92 ALA A C 1
ATOM 763 O O . ALA A 1 92 ? 46.992 0.844 -58.516 1.00 54.56 92 ALA A O 1
ATOM 764 N N . VAL A 1 93 ? 47.254 -0.339 -56.636 1.00 56.78 93 VAL A N 1
ATOM 765 C CA . VAL A 1 93 ? 48.668 -0.670 -56.908 1.00 56.78 93 VAL A CA 1
ATOM 766 C C . VAL A 1 93 ? 48.794 -1.728 -58.014 1.00 56.78 93 VAL A C 1
ATOM 768 O O . VAL A 1 93 ? 49.672 -1.618 -58.871 1.00 56.78 93 VAL A O 1
ATOM 771 N N . ALA A 1 94 ? 47.883 -2.707 -58.066 1.00 54.94 94 ALA A N 1
ATOM 772 C CA . ALA A 1 94 ? 47.894 -3.752 -59.095 1.00 54.94 94 ALA A CA 1
ATOM 773 C C . ALA A 1 94 ? 47.580 -3.223 -60.512 1.00 54.94 94 ALA A C 1
ATOM 775 O O . ALA A 1 94 ? 48.117 -3.729 -61.499 1.00 54.94 94 ALA A O 1
ATOM 776 N N . SER A 1 95 ? 46.753 -2.179 -60.633 1.00 52.81 95 SER A N 1
ATOM 777 C CA . SER A 1 95 ? 46.382 -1.585 -61.928 1.00 52.81 95 SER A CA 1
ATOM 778 C C . SER A 1 95 ? 47.426 -0.607 -62.488 1.00 52.81 95 SER A C 1
ATOM 780 O O . SER A 1 95 ? 47.507 -0.434 -63.707 1.00 52.81 95 SER A O 1
ATOM 782 N N . SER A 1 96 ? 48.294 -0.035 -61.643 1.00 54.19 96 SER A N 1
ATOM 783 C CA . SER A 1 96 ? 49.395 0.819 -62.112 1.00 54.19 96 SER A CA 1
ATOM 784 C C . SER A 1 96 ? 50.545 0.015 -62.739 1.00 54.19 96 SER A C 1
ATOM 786 O O . SER A 1 96 ? 51.129 0.474 -63.713 1.00 54.19 96 SER A O 1
ATOM 788 N N . GLN A 1 97 ? 50.838 -1.205 -62.267 1.00 53.75 97 GLN A N 1
ATOM 789 C CA . GLN A 1 97 ? 51.902 -2.054 -62.842 1.00 53.75 97 GLN A CA 1
ATOM 790 C C . GLN A 1 97 ? 51.524 -2.728 -64.173 1.00 53.75 97 GLN A C 1
ATOM 792 O O . GLN A 1 97 ? 52.403 -3.070 -64.962 1.00 53.75 97 GLN A O 1
ATOM 797 N N . ALA A 1 98 ? 50.230 -2.900 -64.459 1.00 50.88 98 ALA A N 1
ATOM 798 C CA . ALA A 1 98 ? 49.768 -3.503 -65.713 1.00 50.88 98 ALA A CA 1
ATOM 799 C C . ALA A 1 98 ? 49.859 -2.550 -66.925 1.00 50.88 98 ALA A C 1
ATOM 801 O O . ALA A 1 98 ? 49.831 -3.002 -68.071 1.00 50.88 98 ALA A O 1
ATOM 802 N N . SER A 1 99 ? 49.987 -1.241 -66.683 1.00 53.88 99 SER A N 1
ATOM 803 C CA . SER A 1 99 ? 50.049 -0.221 -67.739 1.00 53.88 99 SER A CA 1
ATOM 804 C C . SER A 1 99 ? 51.459 -0.049 -68.322 1.00 53.88 99 SER A C 1
ATOM 806 O O . SER A 1 99 ? 51.593 0.289 -69.496 1.00 53.88 99 SER A O 1
ATOM 808 N N . ASP A 1 100 ? 52.504 -0.361 -67.549 1.00 45.91 100 ASP A N 1
ATOM 809 C CA . ASP A 1 100 ? 53.904 -0.199 -67.972 1.00 45.91 100 ASP A CA 1
ATOM 810 C C . ASP A 1 100 ? 54.432 -1.368 -68.829 1.00 45.91 100 ASP A C 1
ATOM 812 O O . ASP A 1 100 ? 55.434 -1.226 -69.528 1.00 45.91 100 ASP A O 1
ATOM 816 N N . LEU A 1 101 ? 53.748 -2.520 -68.844 1.00 52.06 101 LEU A N 1
ATOM 817 C CA . LEU A 1 101 ? 54.191 -3.711 -69.589 1.00 52.06 101 LEU A CA 1
ATOM 818 C C . LEU A 1 101 ? 53.638 -3.826 -71.022 1.00 52.06 101 LEU A C 1
ATOM 820 O O . LEU A 1 101 ? 54.069 -4.707 -71.763 1.00 52.06 101 LEU A O 1
ATOM 824 N N . ASN A 1 102 ? 52.739 -2.934 -71.457 1.00 46.34 102 ASN A N 1
ATOM 825 C CA . ASN A 1 102 ? 52.115 -3.007 -72.790 1.00 46.34 102 ASN A CA 1
ATOM 826 C C . ASN A 1 102 ? 52.728 -2.076 -73.856 1.00 46.34 102 ASN A C 1
ATOM 828 O O . ASN A 1 102 ? 52.237 -2.049 -74.983 1.00 46.34 102 ASN A O 1
ATOM 832 N N . LEU A 1 103 ? 53.822 -1.360 -73.562 1.00 48.72 103 LEU A N 1
ATOM 833 C CA . LEU A 1 103 ? 54.478 -0.466 -74.535 1.00 48.72 103 LEU A CA 1
ATOM 834 C C . LEU A 1 103 ? 55.680 -1.081 -75.285 1.00 48.72 103 LEU A C 1
ATOM 836 O O . LEU A 1 103 ? 56.469 -0.357 -75.886 1.00 48.72 103 LEU A O 1
ATOM 840 N N . THR A 1 104 ? 55.848 -2.407 -75.269 1.00 47.88 104 THR A N 1
ATOM 841 C CA . THR A 1 104 ? 57.002 -3.077 -75.900 1.00 47.88 104 THR A CA 1
ATOM 842 C C . THR A 1 104 ? 56.642 -4.445 -76.492 1.00 47.88 104 THR A C 1
ATOM 844 O O . THR A 1 104 ? 57.197 -5.465 -76.106 1.00 47.88 104 THR A O 1
ATOM 847 N N . THR A 1 105 ? 55.734 -4.499 -77.470 1.00 49.47 105 THR A N 1
ATOM 848 C CA . THR A 1 105 ? 55.719 -5.605 -78.451 1.00 49.47 105 THR A CA 1
ATOM 849 C C . THR A 1 105 ? 55.228 -5.119 -79.818 1.00 49.47 105 THR A C 1
ATOM 851 O O . THR A 1 105 ? 54.064 -5.248 -80.175 1.00 49.47 105 THR A O 1
ATOM 854 N N . ASN A 1 106 ? 56.132 -4.563 -80.626 1.00 41.16 106 ASN A N 1
ATOM 855 C CA . ASN A 1 106 ? 55.926 -4.536 -82.074 1.00 41.16 106 ASN A CA 1
ATOM 856 C C . ASN A 1 106 ? 57.264 -4.714 -82.810 1.00 41.16 106 ASN A C 1
ATOM 858 O O . ASN A 1 106 ? 57.987 -3.735 -82.999 1.00 41.16 106 ASN A O 1
ATOM 862 N N . PRO A 1 107 ? 57.647 -5.946 -83.191 1.00 43.47 107 PRO A N 1
ATOM 863 C CA . PRO A 1 107 ? 58.700 -6.155 -84.167 1.00 43.47 107 PRO A CA 1
ATOM 864 C C . PRO A 1 107 ? 58.100 -6.251 -85.575 1.00 43.47 107 PRO A C 1
ATOM 866 O O . PRO A 1 107 ? 57.526 -7.263 -85.978 1.00 43.47 107 PRO A O 1
ATOM 869 N N . THR A 1 108 ? 58.298 -5.182 -86.340 1.00 39.28 108 THR A N 1
ATOM 870 C CA . THR A 1 108 ? 58.159 -5.134 -87.795 1.00 39.28 108 THR A CA 1
ATOM 871 C C . THR A 1 108 ? 59.172 -6.085 -88.441 1.00 39.28 108 THR A C 1
ATOM 873 O O . THR A 1 108 ? 60.377 -5.859 -88.336 1.00 39.28 108 THR A O 1
ATOM 876 N N . HIS A 1 109 ? 58.715 -7.116 -89.159 1.00 34.34 109 HIS A N 1
ATOM 877 C CA . HIS A 1 109 ? 59.499 -7.711 -90.245 1.00 34.34 109 HIS A CA 1
ATOM 878 C C . HIS A 1 109 ? 58.618 -8.445 -91.266 1.00 34.34 109 HIS A C 1
ATOM 880 O O . HIS A 1 109 ? 57.743 -9.219 -90.881 1.00 34.34 109 HIS A O 1
ATOM 886 N N . ARG A 1 110 ? 59.006 -8.293 -92.546 1.00 34.16 110 ARG A N 1
ATOM 887 C CA . ARG A 1 110 ? 58.727 -9.143 -93.727 1.00 34.16 110 ARG A CA 1
ATOM 888 C C . ARG A 1 110 ? 57.636 -8.649 -94.700 1.00 34.16 110 ARG A C 1
ATOM 890 O O . ARG A 1 110 ? 56.482 -9.041 -94.585 1.00 34.16 110 ARG A O 1
ATOM 897 N N . SER A 1 111 ? 58.060 -7.924 -95.741 1.00 41.25 111 SER A N 1
ATOM 898 C CA . SER A 1 111 ? 58.275 -8.457 -97.106 1.00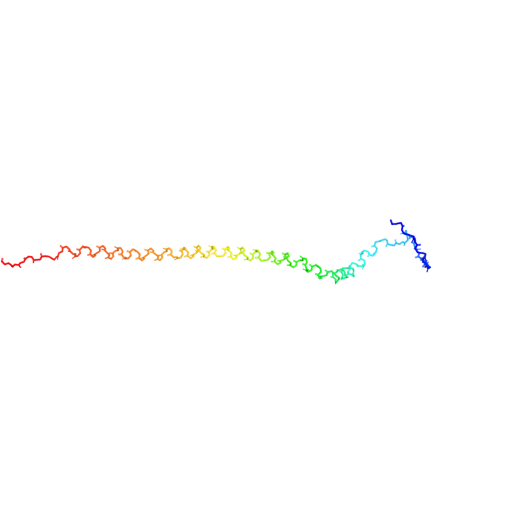 41.25 111 SER A CA 1
ATOM 899 C C . SER A 1 111 ? 59.069 -7.463 -97.945 1.00 41.25 111 SER A C 1
ATOM 901 O O . SER A 1 111 ? 58.640 -6.289 -97.963 1.00 41.25 111 SER A O 1
#

Secondary structure (DSSP, 8-state):
--PPPP----------TTTS-TTHHHHTTHHHHHHHHHHHHHHHHHHHHHHHHHHHHHHHHHHHHHHHHHHHHHHHHHHHHHHHHHHHHHHHHHHHHTTTTSS--------

Radius of gyration: 45.37 Å; chains: 1; bounding box: 97×27×130 Å

Sequence (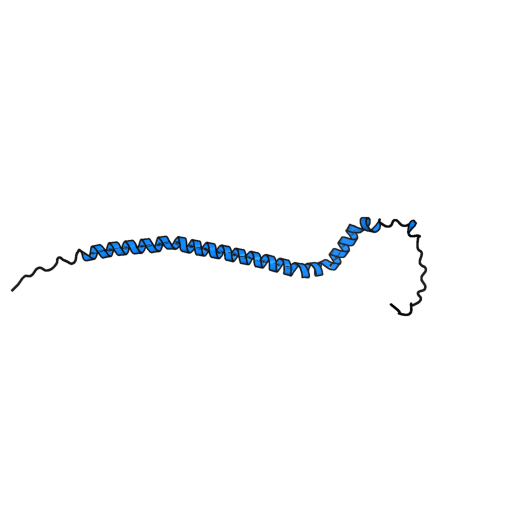111 aa):
MGKQPVRMKAVVYALSPFQQKIMSGLWNDLSGKIHHKISENWISAALLITPVVGSYTYVQQYKEKEKLSHRCHKFHLHRWIPYSFNHLELDAVASSQASDLNLTTNPTHRS

pLDDT: mean 72.05, std 17.21, range [34.16, 96.31]

Foldseek 3Di:
DDDDDDDDPDDDDDDDPVPDPPCPCVPPCVVVVVVVVCVVCVVVVCVVVVVVVVVVVVVVVVVVVVVVVVVVVVVVVVVVVVVVVVVVVVVVVVVVVVVVPPPDDDDDDDD